Protein AF-A0A0L6Z645-F1 (afdb_monomer_lite)

Radius of gyration: 10.77 Å; chains: 1; bounding box: 24×19×27 Å

Foldseek 3Di:
DDPVLQVVLVVVLLVVLVVVVVVPDDLVVNLVVSCVSCVVSVHDDDSVNSVVRD

Organism: NCBI:txid1121318

Sequence (54 aa):
MSVREFKSRLALIRKFIIEMNKETVPESIQKIIVKIYAANLNLHLTDKMIDDIV

Structure (mmCIF, N/CA/C/O backbone):
data_AF-A0A0L6Z645-F1
#
_entry.id   AF-A0A0L6Z645-F1
#
loop_
_atom_site.group_PDB
_atom_site.id
_atom_site.type_symbol
_atom_site.label_atom_id
_atom_site.label_alt_id
_atom_site.label_comp_id
_atom_site.label_asym_id
_atom_site.label_entity_id
_atom_site.label_seq_id
_atom_site.pdbx_PDB_ins_code
_atom_site.Cartn_x
_atom_site.Cartn_y
_atom_site.Cartn_z
_atom_site.occupancy
_atom_site.B_iso_or_equiv
_atom_site.auth_seq_id
_atom_site.auth_comp_id
_atom_site.auth_asym_id
_atom_site.auth_atom_id
_atom_site.pdbx_PDB_model_num
ATOM 1 N N . MET A 1 1 ? 15.883 -0.633 -9.145 1.00 80.06 1 MET A N 1
ATOM 2 C CA . MET A 1 1 ? 14.616 -1.394 -9.135 1.00 80.06 1 MET A CA 1
ATOM 3 C C . MET A 1 1 ? 13.910 -1.167 -10.456 1.00 80.06 1 MET A C 1
ATOM 5 O O . MET A 1 1 ? 13.810 -0.024 -10.885 1.00 80.06 1 MET A O 1
ATOM 9 N N . SER A 1 2 ? 13.460 -2.232 -11.113 1.00 92.00 2 SER A N 1
ATOM 10 C CA . SER A 1 2 ? 12.658 -2.122 -12.334 1.00 92.00 2 SER A CA 1
ATOM 11 C C . SER A 1 2 ? 11.225 -1.678 -12.020 1.00 92.00 2 SER A C 1
ATOM 13 O O . SER A 1 2 ? 10.717 -1.891 -10.918 1.00 92.00 2 SER A O 1
ATOM 15 N N . VAL A 1 3 ? 10.521 -1.123 -13.010 1.00 91.06 3 VAL A N 1
ATOM 16 C CA . 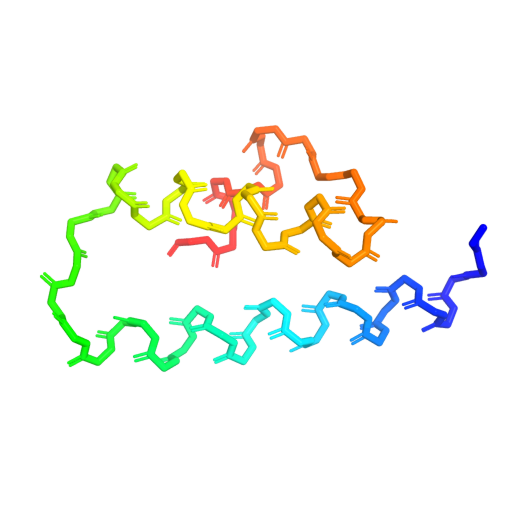VAL A 1 3 ? 9.093 -0.771 -12.871 1.00 91.06 3 VAL A CA 1
ATOM 17 C C . VAL A 1 3 ? 8.251 -1.995 -12.483 1.00 91.06 3 VAL A C 1
ATOM 19 O O . VAL A 1 3 ? 7.292 -1.879 -11.722 1.00 91.06 3 VAL A O 1
ATOM 22 N N . ARG A 1 4 ? 8.616 -3.186 -12.974 1.00 94.31 4 ARG A N 1
ATOM 23 C CA . ARG A 1 4 ? 7.929 -4.442 -12.647 1.00 94.31 4 ARG A CA 1
ATOM 24 C C . ARG A 1 4 ? 8.096 -4.809 -11.172 1.00 94.31 4 ARG A C 1
ATOM 26 O O . ARG A 1 4 ? 7.109 -5.118 -10.510 1.00 94.31 4 ARG A O 1
ATOM 33 N N . GLU A 1 5 ? 9.321 -4.746 -10.661 1.00 92.50 5 GLU A N 1
ATOM 34 C CA . GLU A 1 5 ? 9.623 -4.993 -9.244 1.00 92.50 5 GLU A CA 1
ATOM 35 C C . GLU A 1 5 ? 8.915 -3.985 -8.337 1.00 92.50 5 GLU A C 1
ATOM 37 O O . GLU A 1 5 ? 8.308 -4.376 -7.340 1.00 92.50 5 GLU A O 1
ATOM 42 N N . PHE A 1 6 ? 8.923 -2.706 -8.726 1.00 91.81 6 PHE A N 1
ATOM 43 C CA . PHE A 1 6 ? 8.214 -1.647 -8.015 1.00 91.81 6 PHE A CA 1
ATOM 44 C C . PHE A 1 6 ? 6.718 -1.957 -7.905 1.00 91.81 6 PHE A C 1
ATOM 46 O O . PHE A 1 6 ? 6.168 -1.978 -6.805 1.00 91.81 6 PHE A O 1
ATOM 53 N N . LYS A 1 7 ? 6.065 -2.282 -9.030 1.00 92.50 7 LYS A N 1
ATOM 54 C CA . LYS A 1 7 ? 4.640 -2.651 -9.055 1.00 92.50 7 LYS A CA 1
ATOM 55 C C . LYS A 1 7 ? 4.345 -3.872 -8.184 1.00 92.50 7 LYS A C 1
ATOM 57 O O . LYS A 1 7 ? 3.339 -3.882 -7.479 1.00 92.50 7 LYS A O 1
ATOM 62 N N . SER A 1 8 ? 5.220 -4.879 -8.203 1.00 94.94 8 SER A N 1
ATOM 63 C CA . SER A 1 8 ? 5.064 -6.081 -7.379 1.00 94.94 8 SER A CA 1
ATOM 64 C C . SER A 1 8 ? 5.117 -5.761 -5.885 1.00 94.94 8 SER A C 1
ATOM 66 O O . SER A 1 8 ? 4.280 -6.236 -5.124 1.00 94.94 8 SER A O 1
ATOM 68 N N . ARG A 1 9 ? 6.075 -4.936 -5.453 1.00 94.62 9 ARG A N 1
ATOM 69 C CA . ARG A 1 9 ? 6.229 -4.539 -4.045 1.00 94.62 9 ARG A CA 1
ATOM 70 C C . ARG A 1 9 ? 5.102 -3.621 -3.582 1.00 94.62 9 ARG A C 1
ATOM 72 O O . ARG A 1 9 ? 4.568 -3.818 -2.497 1.00 94.62 9 ARG A O 1
ATOM 79 N N . LEU A 1 10 ? 4.668 -2.691 -4.432 1.00 93.12 10 LEU A N 1
ATOM 80 C CA . LEU A 1 10 ? 3.503 -1.854 -4.152 1.00 93.12 10 LEU A CA 1
ATOM 81 C C . LEU A 1 10 ? 2.229 -2.698 -3.972 1.00 93.12 10 LEU A C 1
ATOM 83 O O . LEU A 1 10 ? 1.416 -2.411 -3.097 1.00 93.12 10 LEU A O 1
ATOM 87 N N . ALA A 1 11 ? 2.064 -3.769 -4.756 1.00 94.06 11 ALA A N 1
ATOM 88 C CA . ALA A 1 11 ? 0.947 -4.696 -4.588 1.00 94.06 11 ALA A CA 1
ATOM 89 C C . ALA A 1 11 ? 0.988 -5.440 -3.239 1.00 94.06 11 ALA A C 1
ATOM 91 O O . ALA A 1 11 ? -0.068 -5.678 -2.656 1.00 94.06 11 ALA A O 1
ATOM 92 N N . LEU A 1 12 ? 2.178 -5.774 -2.720 1.00 95.12 12 LEU A N 1
ATOM 93 C CA . LEU A 1 12 ? 2.327 -6.354 -1.378 1.00 95.12 12 LEU A CA 1
ATOM 94 C C . LEU A 1 12 ? 1.907 -5.364 -0.289 1.00 95.12 12 LEU A C 1
ATOM 96 O O . LEU A 1 12 ? 1.160 -5.740 0.607 1.00 95.12 12 LEU A O 1
ATOM 100 N N . ILE A 1 13 ? 2.315 -4.096 -0.402 1.00 94.69 13 ILE A N 1
ATOM 101 C CA . ILE A 1 13 ? 1.911 -3.042 0.542 1.00 94.69 13 ILE A CA 1
ATOM 102 C C . ILE A 1 13 ? 0.394 -2.854 0.532 1.00 94.69 13 ILE A C 1
ATOM 104 O O . ILE A 1 13 ? -0.221 -2.826 1.589 1.00 94.69 13 ILE A O 1
ATOM 108 N N . ARG A 1 14 ? -0.238 -2.799 -0.647 1.00 93.44 14 ARG A N 1
ATOM 109 C CA . ARG A 1 14 ? -1.703 -2.688 -0.745 1.00 93.44 14 ARG A CA 1
ATOM 110 C C . ARG A 1 14 ? -2.421 -3.860 -0.084 1.00 93.44 14 ARG A C 1
ATOM 112 O O . ARG A 1 14 ? -3.392 -3.649 0.630 1.00 93.44 14 ARG A O 1
ATOM 119 N N . LYS A 1 15 ? -1.939 -5.089 -0.296 1.00 95.06 15 LYS A N 1
ATOM 120 C CA . LYS A 1 15 ? -2.483 -6.273 0.387 1.00 95.06 15 LYS A CA 1
ATOM 121 C C . LYS A 1 15 ? -2.326 -6.165 1.901 1.00 95.06 15 LYS A C 1
ATOM 123 O O . LYS A 1 15 ? -3.273 -6.440 2.621 1.00 95.06 15 LYS A O 1
ATOM 128 N N . PHE A 1 16 ? -1.159 -5.727 2.364 1.00 93.94 16 PHE A N 1
ATOM 129 C CA . PHE A 1 16 ? -0.898 -5.521 3.782 1.00 93.94 16 PHE A CA 1
ATOM 130 C C . PHE A 1 16 ? -1.854 -4.489 4.404 1.00 93.94 16 PHE A C 1
ATOM 132 O O . PHE A 1 16 ? -2.430 -4.756 5.451 1.00 93.94 16 PHE A O 1
ATOM 139 N N . ILE A 1 17 ? -2.095 -3.361 3.727 1.00 91.88 17 ILE A N 1
ATOM 140 C CA . ILE A 1 17 ? -3.051 -2.333 4.169 1.00 91.88 17 ILE A CA 1
ATOM 141 C C . ILE A 1 17 ? -4.476 -2.893 4.249 1.00 91.88 17 ILE A C 1
ATOM 143 O O . ILE A 1 17 ? -5.167 -2.662 5.235 1.00 91.88 17 ILE A O 1
ATOM 147 N N . ILE A 1 18 ? -4.908 -3.676 3.253 1.00 92.75 18 ILE A N 1
ATOM 148 C CA . ILE A 1 18 ? -6.236 -4.315 3.256 1.00 92.75 18 ILE A CA 1
ATOM 149 C C . ILE A 1 18 ? -6.416 -5.231 4.471 1.00 92.75 18 ILE A C 1
ATOM 151 O O . ILE A 1 18 ? -7.482 -5.220 5.080 1.00 92.75 18 ILE A O 1
ATOM 155 N N . GLU A 1 19 ? -5.402 -6.022 4.823 1.00 93.19 19 GLU A N 1
ATOM 156 C CA . GLU A 1 19 ? -5.462 -6.876 6.013 1.00 93.19 19 GLU A CA 1
ATOM 157 C C . GLU A 1 19 ? -5.422 -6.047 7.304 1.00 93.19 19 GLU A C 1
ATOM 159 O O . GLU A 1 19 ? -6.233 -6.268 8.196 1.00 93.19 19 GLU A O 1
ATOM 164 N N . MET A 1 20 ? -4.566 -5.026 7.373 1.00 91.94 20 MET A N 1
ATOM 165 C CA . MET A 1 20 ? -4.450 -4.136 8.534 1.00 91.94 20 MET A CA 1
ATOM 166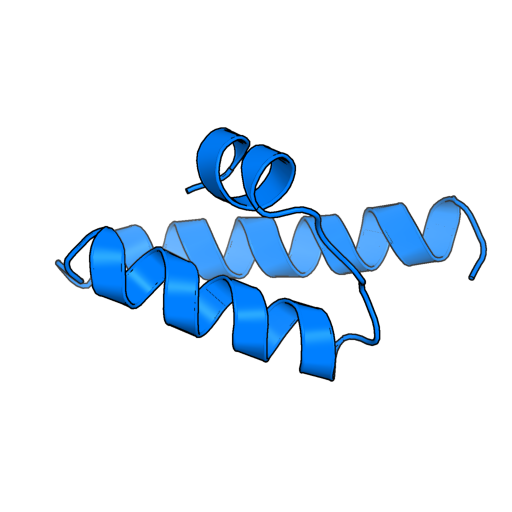 C C . MET A 1 20 ? -5.743 -3.357 8.818 1.00 91.94 20 MET A C 1
ATOM 168 O O . MET A 1 20 ? -6.122 -3.182 9.976 1.00 91.94 20 MET A O 1
ATOM 172 N N . ASN A 1 21 ? -6.469 -2.949 7.774 1.00 89.00 21 ASN A N 1
ATOM 173 C CA . ASN A 1 21 ? -7.761 -2.274 7.902 1.00 89.00 21 ASN A CA 1
ATOM 174 C C . ASN A 1 21 ? -8.854 -3.154 8.530 1.00 89.00 21 ASN A C 1
ATOM 176 O O . ASN A 1 21 ? -9.874 -2.628 8.973 1.00 89.00 21 ASN A O 1
ATOM 180 N N . LYS A 1 22 ? -8.646 -4.473 8.629 1.00 92.75 22 LYS A N 1
ATOM 181 C CA . LYS A 1 22 ? -9.548 -5.379 9.355 1.00 92.75 22 LYS A CA 1
ATOM 182 C C . LYS A 1 22 ? -9.306 -5.374 10.869 1.00 92.75 22 LYS A C 1
ATOM 184 O O . LYS A 1 22 ? -10.179 -5.819 11.605 1.00 92.75 22 LYS A O 1
ATOM 189 N N . GLU A 1 23 ? -8.164 -4.866 11.340 1.00 86.81 23 GLU A N 1
ATOM 190 C CA . GLU A 1 23 ? -7.724 -4.971 12.741 1.00 86.81 23 GLU A CA 1
ATOM 191 C C . GLU A 1 23 ? -7.959 -3.701 13.590 1.00 86.81 23 GLU A C 1
ATOM 193 O O . GLU A 1 23 ? -7.440 -3.583 14.697 1.00 86.81 23 GLU A O 1
ATOM 198 N N . THR A 1 2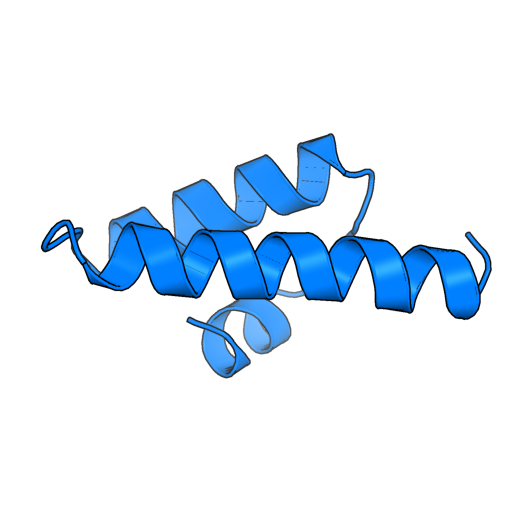4 ? -8.777 -2.741 13.136 1.00 86.62 24 THR A N 1
ATOM 199 C CA . THR A 1 24 ? -9.071 -1.480 13.869 1.00 86.62 24 THR A CA 1
ATOM 200 C C . THR A 1 24 ? -7.817 -0.715 14.32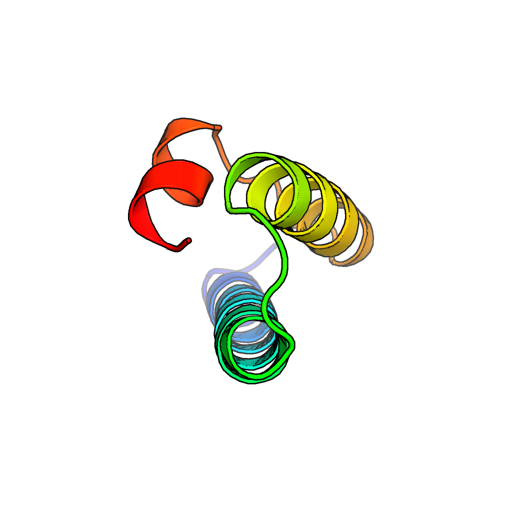9 1.00 86.62 24 THR A C 1
ATOM 202 O O . THR A 1 24 ? -7.790 -0.099 15.394 1.00 86.62 24 THR A O 1
ATOM 205 N N . VAL A 1 25 ? -6.756 -0.738 13.520 1.00 88.62 25 VAL A N 1
ATOM 206 C CA . VAL A 1 25 ? -5.517 0.001 13.800 1.00 88.62 25 VAL A CA 1
ATOM 207 C C . VAL A 1 25 ? -5.737 1.495 13.517 1.00 88.62 25 VAL A C 1
ATOM 209 O O . VAL A 1 25 ? -6.210 1.825 12.429 1.00 88.62 25 VAL A O 1
ATOM 212 N N . PRO A 1 26 ? -5.380 2.420 14.430 1.00 91.75 26 PRO A N 1
ATOM 213 C CA . PRO A 1 26 ? -5.459 3.859 14.174 1.00 91.75 26 PRO A CA 1
ATOM 214 C C . PRO A 1 26 ? -4.640 4.282 12.950 1.00 91.75 26 PRO A C 1
ATOM 216 O O . PRO A 1 26 ? -3.491 3.866 12.806 1.00 91.75 26 PRO A O 1
ATOM 219 N N . GLU A 1 27 ? -5.187 5.165 12.113 1.00 88.75 27 GLU A N 1
ATOM 220 C CA . GLU A 1 27 ? -4.569 5.611 10.851 1.00 88.75 27 GLU A CA 1
ATOM 221 C C . GLU A 1 27 ? -3.130 6.138 11.035 1.00 88.75 27 GLU A C 1
ATOM 223 O O . GLU A 1 27 ? -2.233 5.836 10.250 1.00 88.75 27 GLU A O 1
ATOM 228 N N . SER A 1 28 ? -2.860 6.858 12.128 1.00 89.50 28 SER A N 1
ATOM 229 C CA . SER A 1 28 ? -1.512 7.345 12.455 1.00 89.50 28 SER A CA 1
ATOM 230 C C . SER A 1 28 ? -0.499 6.210 12.643 1.00 89.50 28 SER A C 1
ATOM 232 O O . SER A 1 28 ? 0.647 6.322 12.208 1.00 89.50 28 SER A O 1
ATOM 234 N N . ILE A 1 29 ? -0.923 5.097 13.245 1.00 91.38 29 ILE A N 1
ATOM 235 C CA . ILE A 1 29 ? -0.107 3.894 13.428 1.00 91.38 29 ILE A CA 1
ATOM 236 C C . ILE A 1 29 ? 0.010 3.139 12.102 1.00 91.38 29 ILE A C 1
ATOM 238 O O . ILE A 1 29 ? 1.101 2.689 11.754 1.00 91.38 29 ILE A O 1
ATOM 242 N N . GLN A 1 30 ? -1.069 3.067 11.320 1.00 91.88 30 GLN A N 1
ATOM 243 C CA . GLN A 1 30 ? -1.053 2.449 9.994 1.00 91.88 30 GLN A CA 1
ATOM 244 C C . GLN A 1 30 ? 0.016 3.069 9.086 1.00 91.88 30 GLN A C 1
ATOM 246 O O . GLN A 1 30 ? 0.814 2.344 8.491 1.00 91.88 30 GLN A O 1
ATOM 251 N N . LYS A 1 31 ? 0.107 4.404 9.045 1.00 93.06 31 LYS A N 1
ATOM 252 C CA . LYS A 1 31 ? 1.130 5.128 8.270 1.00 93.06 31 LYS A CA 1
ATOM 253 C C . LYS A 1 31 ? 2.551 4.759 8.694 1.00 93.06 31 LYS A C 1
ATOM 255 O O . LYS A 1 31 ? 3.412 4.540 7.840 1.00 93.06 31 LYS A O 1
ATOM 260 N N . ILE A 1 32 ? 2.798 4.632 10.000 1.00 92.94 32 ILE A N 1
ATOM 261 C CA . ILE A 1 32 ? 4.104 4.222 10.539 1.00 92.94 32 ILE A CA 1
ATOM 262 C C . ILE A 1 32 ? 4.439 2.793 10.095 1.00 92.94 32 ILE A C 1
ATOM 264 O O . ILE A 1 32 ? 5.531 2.546 9.581 1.00 92.94 32 ILE A O 1
ATOM 268 N N . ILE A 1 33 ? 3.498 1.859 10.243 1.00 93.56 33 ILE A N 1
ATOM 269 C CA . ILE A 1 33 ? 3.702 0.452 9.881 1.00 93.56 33 ILE A CA 1
ATOM 270 C C . ILE A 1 33 ? 3.936 0.313 8.371 1.00 93.56 33 ILE A C 1
ATOM 272 O O . ILE A 1 33 ? 4.867 -0.378 7.956 1.00 93.56 33 ILE A O 1
ATOM 276 N N . VAL A 1 34 ? 3.156 1.011 7.541 1.00 94.50 34 VAL A N 1
ATOM 277 C CA . VAL A 1 34 ? 3.324 1.021 6.080 1.00 94.50 34 VAL A CA 1
ATOM 278 C C . VAL A 1 34 ? 4.691 1.568 5.687 1.00 94.50 34 VAL A C 1
ATOM 280 O O . VAL A 1 34 ? 5.349 0.981 4.829 1.00 94.50 34 VAL A O 1
ATOM 283 N N . LYS A 1 35 ? 5.169 2.633 6.341 1.00 94.00 35 LYS A N 1
ATOM 284 C CA . LYS A 1 35 ? 6.505 3.197 6.101 1.00 94.00 35 LYS A CA 1
ATOM 285 C C . LYS A 1 35 ? 7.617 2.197 6.427 1.00 94.00 35 LYS A C 1
ATOM 287 O O . LYS A 1 35 ? 8.539 2.028 5.629 1.00 94.00 35 LYS A O 1
ATOM 292 N N . ILE A 1 36 ? 7.507 1.496 7.557 1.00 93.94 36 ILE A N 1
ATOM 293 C CA . ILE A 1 36 ? 8.458 0.449 7.963 1.00 93.94 36 ILE A CA 1
ATOM 294 C C . ILE A 1 36 ? 8.428 -0.718 6.968 1.00 93.94 36 ILE A C 1
ATOM 296 O O . ILE A 1 36 ? 9.471 -1.176 6.503 1.00 93.94 36 ILE A O 1
ATOM 300 N N . TYR A 1 37 ? 7.235 -1.180 6.593 1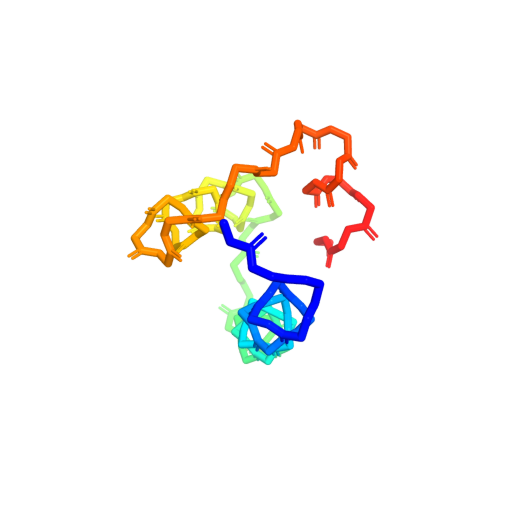.00 94.69 37 TYR A N 1
ATOM 301 C CA . TYR A 1 37 ? 7.081 -2.300 5.671 1.00 94.69 37 TYR A CA 1
ATOM 302 C C . TYR A 1 37 ? 7.591 -1.963 4.263 1.00 94.69 37 TYR A C 1
ATOM 304 O O . TYR A 1 37 ? 8.281 -2.771 3.641 1.00 94.69 37 TYR A O 1
ATOM 312 N N . ALA A 1 38 ? 7.338 -0.743 3.782 1.00 94.12 38 ALA A N 1
ATOM 313 C CA . ALA A 1 38 ? 7.881 -0.242 2.525 1.00 94.12 38 ALA A CA 1
ATOM 314 C C . ALA A 1 38 ? 9.418 -0.216 2.539 1.00 94.12 38 ALA A C 1
ATOM 316 O O . ALA A 1 38 ? 10.045 -0.705 1.596 1.00 94.12 38 ALA A O 1
ATOM 317 N N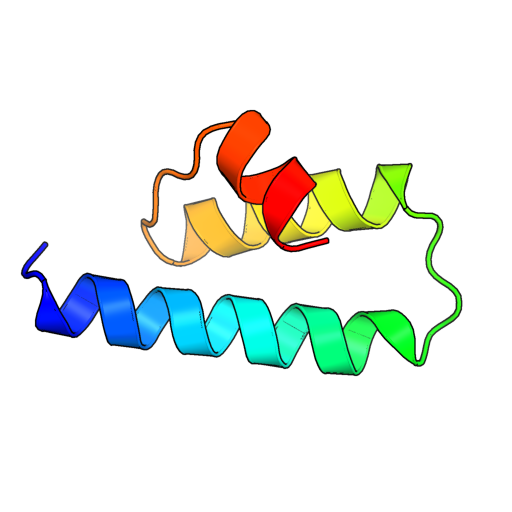 . ALA A 1 39 ? 10.029 0.262 3.629 1.00 93.06 39 ALA A N 1
ATOM 318 C CA . ALA A 1 39 ? 11.480 0.249 3.801 1.00 93.06 39 ALA A CA 1
ATOM 319 C C . ALA A 1 39 ? 12.053 -1.181 3.774 1.00 93.06 39 ALA A C 1
ATOM 321 O O . ALA A 1 39 ? 13.020 -1.431 3.056 1.00 93.06 39 ALA A O 1
ATOM 322 N N . ASN A 1 40 ? 11.408 -2.141 4.447 1.00 93.75 40 ASN A N 1
ATOM 323 C CA . ASN A 1 40 ? 11.797 -3.560 4.414 1.00 93.75 40 ASN A CA 1
ATOM 324 C C . ASN A 1 40 ? 11.715 -4.165 3.004 1.00 93.75 40 ASN A C 1
ATOM 326 O O . ASN A 1 40 ? 12.511 -5.028 2.635 1.00 93.75 40 ASN A O 1
ATOM 330 N N . LEU A 1 41 ? 10.777 -3.689 2.185 1.00 93.44 41 LEU A N 1
ATOM 331 C CA . LEU A 1 41 ? 10.667 -4.066 0.779 1.00 93.44 41 LEU A CA 1
ATOM 332 C C . LEU A 1 41 ? 11.643 -3.300 -0.125 1.00 93.44 41 LEU A C 1
ATOM 334 O O . LEU A 1 41 ? 11.565 -3.454 -1.344 1.00 93.44 41 LEU A O 1
ATOM 338 N N . ASN A 1 42 ? 12.560 -2.488 0.414 1.00 92.00 42 ASN A N 1
ATOM 339 C CA . ASN A 1 42 ? 13.411 -1.579 -0.357 1.00 92.00 42 ASN A CA 1
ATOM 340 C C . ASN A 1 42 ? 12.577 -0.713 -1.324 1.00 92.00 42 ASN A C 1
ATOM 342 O O . ASN A 1 42 ? 12.912 -0.566 -2.505 1.00 92.00 42 ASN A O 1
ATOM 346 N N . LEU A 1 43 ? 11.429 -0.225 -0.846 1.00 92.00 43 LEU A N 1
ATOM 347 C CA . LEU A 1 43 ? 10.506 0.648 -1.560 1.00 92.00 43 LEU A CA 1
ATOM 348 C C . LEU A 1 43 ? 10.457 1.999 -0.841 1.00 92.00 43 LEU A C 1
ATOM 350 O O . LEU A 1 43 ? 9.879 2.129 0.235 1.00 92.00 43 LEU A O 1
ATOM 354 N N . HIS A 1 44 ? 11.057 3.017 -1.446 1.00 87.38 44 HIS A N 1
ATOM 355 C CA . HIS A 1 44 ? 11.014 4.371 -0.904 1.00 87.38 44 HIS A CA 1
ATOM 356 C C . HIS A 1 44 ? 9.719 5.051 -1.356 1.00 87.38 44 HIS A C 1
ATOM 358 O O . HIS A 1 44 ? 9.607 5.482 -2.503 1.00 87.38 44 HIS A O 1
ATOM 364 N N . LEU A 1 45 ? 8.733 5.100 -0.462 1.00 88.19 45 LEU A N 1
ATOM 365 C CA . LEU A 1 45 ? 7.501 5.865 -0.646 1.00 88.19 45 LEU A CA 1
ATOM 366 C C . LEU A 1 45 ? 7.670 7.256 -0.035 1.00 88.19 45 LEU A C 1
ATOM 368 O O . LEU A 1 45 ? 8.267 7.397 1.033 1.00 88.19 45 LEU A O 1
ATOM 372 N N . THR A 1 46 ? 7.149 8.280 -0.708 1.00 91.19 46 THR A N 1
ATOM 373 C CA . THR A 1 46 ? 7.030 9.613 -0.106 1.00 91.19 46 THR A CA 1
ATOM 374 C C . THR A 1 46 ? 5.873 9.624 0.885 1.00 91.19 46 THR A C 1
ATOM 376 O O . THR A 1 46 ? 4.953 8.817 0.763 1.00 91.19 46 THR A O 1
ATOM 379 N N . ASP A 1 47 ? 5.879 10.561 1.833 1.00 88.62 47 ASP A N 1
ATOM 380 C CA . ASP A 1 47 ? 4.787 10.665 2.808 1.00 88.62 47 ASP A CA 1
ATOM 381 C C . ASP A 1 47 ? 3.432 10.869 2.104 1.00 88.62 47 ASP A C 1
ATOM 383 O O . ASP A 1 47 ? 2.475 10.171 2.413 1.00 88.62 47 ASP A O 1
ATOM 387 N N . LYS A 1 48 ? 3.395 11.672 1.029 1.00 91.81 48 LYS A N 1
ATOM 388 C CA . LYS A 1 48 ? 2.199 11.833 0.186 1.00 91.81 48 LYS A CA 1
ATOM 389 C C . LYS A 1 48 ? 1.709 10.515 -0.428 1.00 91.81 48 LYS A C 1
ATOM 391 O O . LYS A 1 48 ? 0.516 10.263 -0.466 1.00 91.81 48 LYS A O 1
ATOM 396 N N . MET A 1 49 ? 2.617 9.658 -0.903 1.00 90.56 49 MET A N 1
ATOM 397 C CA . MET A 1 49 ? 2.229 8.349 -1.444 1.00 90.56 49 MET A CA 1
ATOM 398 C C . MET A 1 49 ? 1.682 7.416 -0.367 1.00 90.56 49 MET A C 1
ATOM 400 O O . MET A 1 49 ? 0.913 6.527 -0.706 1.00 90.56 49 MET A O 1
ATOM 404 N N . ILE A 1 50 ? 2.116 7.574 0.886 1.00 90.06 50 ILE A N 1
ATOM 405 C CA . ILE A 1 50 ? 1.592 6.818 2.026 1.00 90.06 50 ILE A CA 1
ATOM 406 C C . ILE A 1 50 ? 0.196 7.339 2.384 1.00 90.06 50 ILE A C 1
ATOM 408 O O . ILE A 1 50 ? -0.709 6.533 2.561 1.00 90.06 50 ILE A O 1
ATOM 412 N N . ASP A 1 51 ? 0.005 8.658 2.409 1.00 89.62 51 ASP A N 1
ATOM 413 C CA . ASP A 1 51 ? -1.304 9.282 2.633 1.00 89.62 51 ASP A CA 1
ATOM 414 C C . ASP A 1 51 ? -2.330 8.920 1.544 1.00 89.62 51 ASP A C 1
ATOM 416 O O . ASP A 1 51 ? -3.509 8.791 1.838 1.00 89.62 51 ASP A O 1
ATOM 420 N N . ASP A 1 52 ? -1.894 8.723 0.295 1.00 88.38 52 ASP A N 1
ATOM 421 C CA . ASP A 1 52 ? -2.783 8.351 -0.816 1.00 88.38 52 ASP A CA 1
ATOM 422 C C . ASP A 1 52 ? -3.211 6.862 -0.795 1.00 88.38 52 ASP A C 1
ATOM 424 O O . ASP A 1 52 ? -4.123 6.478 -1.533 1.00 88.38 52 ASP A O 1
ATOM 428 N N . ILE A 1 53 ? -2.518 5.991 -0.043 1.00 86.38 53 ILE A N 1
ATOM 429 C CA . ILE A 1 53 ? -2.760 4.530 -0.049 1.00 86.38 53 ILE A CA 1
ATOM 430 C C . ILE A 1 53 ? -3.297 3.962 1.266 1.00 86.38 53 ILE A C 1
ATOM 432 O O . ILE A 1 53 ? -3.788 2.831 1.237 1.00 86.38 53 ILE A O 1
ATOM 436 N N . VAL A 1 54 ? -3.134 4.682 2.378 1.00 84.50 54 VAL A N 1
ATOM 437 C CA . VAL A 1 54 ? -3.664 4.343 3.709 1.00 84.50 54 VAL A CA 1
ATOM 438 C C . VAL A 1 54 ? -5.050 4.950 3.844 1.00 84.50 54 VAL A C 1
ATOM 440 O O . VAL A 1 54 ? -5.981 4.174 4.147 1.00 84.50 54 VAL A O 1
#

Secondary structure (DSSP, 8-state):
--HHHHHHHHHHHHHHHHHHTTTT--HHHHHHHHHHHHHHTT----HHHHHTT-

pLDDT: mean 91.51, std 2.99, range [80.06, 95.12]